Protein AF-A0A0P7V287-F1 (afdb_monomer)

Structure (mmCIF, N/CA/C/O backbone):
data_AF-A0A0P7V287-F1
#
_entry.id   AF-A0A0P7V287-F1
#
loop_
_atom_site.group_PDB
_atom_site.id
_atom_site.type_symbol
_atom_site.label_atom_id
_atom_site.label_alt_id
_atom_site.label_comp_id
_atom_site.label_asym_id
_atom_site.label_entity_id
_atom_site.label_seq_id
_atom_site.pdbx_PDB_ins_code
_atom_site.Cartn_x
_atom_site.Cartn_y
_atom_site.Cartn_z
_atom_site.occupancy
_atom_site.B_iso_or_equiv
_atom_site.auth_seq_id
_atom_site.auth_comp_id
_atom_site.auth_asym_id
_atom_site.auth_atom_id
_atom_site.pdbx_PDB_model_num
ATOM 1 N N . MET A 1 1 ? 1.329 9.654 -21.714 1.00 68.50 1 MET A N 1
ATOM 2 C CA . MET A 1 1 ? 2.302 8.570 -21.976 1.00 68.50 1 MET A CA 1
ATOM 3 C C . MET A 1 1 ? 2.406 7.708 -20.727 1.00 68.50 1 MET A C 1
ATOM 5 O O . MET A 1 1 ? 2.656 8.295 -19.672 1.00 68.50 1 MET A O 1
ATOM 9 N N . PRO A 1 2 ? 2.196 6.382 -20.800 1.00 79.62 2 PRO A N 1
ATOM 10 C CA . PRO A 1 2 ? 2.467 5.507 -19.665 1.00 79.62 2 PRO A CA 1
ATOM 11 C C . PRO A 1 2 ? 3.955 5.578 -19.302 1.00 79.62 2 PRO A C 1
ATOM 13 O O . PRO A 1 2 ? 4.827 5.630 -20.174 1.00 79.62 2 PRO A O 1
ATOM 16 N N . LYS A 1 3 ? 4.236 5.659 -18.001 1.00 81.62 3 LYS A N 1
ATOM 17 C CA . LYS A 1 3 ? 5.595 5.736 -17.463 1.00 81.62 3 LYS A CA 1
ATOM 18 C C . LYS A 1 3 ? 5.925 4.447 -16.725 1.00 81.62 3 LYS A C 1
ATOM 20 O O . LYS A 1 3 ? 5.077 3.910 -16.017 1.00 81.62 3 LYS A O 1
ATOM 25 N N . GLY A 1 4 ? 7.155 3.978 -16.888 1.00 74.75 4 GLY A N 1
ATOM 26 C CA . GLY A 1 4 ? 7.707 2.880 -16.113 1.00 74.75 4 GLY A CA 1
ATOM 27 C C . GLY A 1 4 ? 7.925 3.259 -14.642 1.00 74.75 4 GLY A C 1
ATOM 28 O O . GLY A 1 4 ? 7.819 4.434 -14.277 1.00 74.75 4 GLY A O 1
ATOM 29 N N . PRO A 1 5 ? 8.269 2.282 -13.790 1.00 73.44 5 PRO A N 1
ATOM 30 C CA . 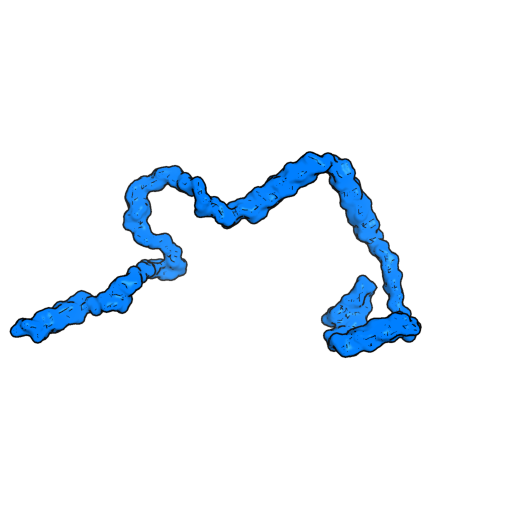PRO A 1 5 ? 8.489 2.479 -12.356 1.00 73.44 5 PRO A CA 1
ATOM 31 C C . PRO A 1 5 ? 9.575 3.523 -12.046 1.00 73.44 5 PRO A C 1
ATOM 33 O O . PRO A 1 5 ? 9.492 4.199 -11.023 1.00 73.44 5 PRO A O 1
ATOM 36 N N . ASN A 1 6 ? 10.535 3.724 -12.953 1.00 70.56 6 ASN A N 1
ATOM 37 C CA . ASN A 1 6 ? 11.581 4.748 -12.839 1.00 70.56 6 ASN A CA 1
ATOM 38 C C . ASN A 1 6 ? 11.311 6.001 -13.692 1.00 70.56 6 ASN A C 1
ATOM 40 O O . ASN A 1 6 ? 12.208 6.807 -13.919 1.00 70.56 6 ASN A O 1
ATOM 44 N N . GLY A 1 7 ? 10.087 6.179 -14.198 1.00 73.69 7 GLY A N 1
ATOM 45 C CA . GLY A 1 7 ? 9.738 7.302 -15.074 1.00 73.69 7 GLY A CA 1
ATOM 46 C C . GLY A 1 7 ? 10.143 7.121 -16.541 1.00 73.69 7 GLY A C 1
ATOM 47 O O . GLY A 1 7 ? 10.002 8.061 -17.324 1.00 73.69 7 GLY A O 1
ATOM 48 N N . GLU A 1 8 ? 10.606 5.929 -16.920 1.00 81.50 8 GLU A N 1
ATOM 49 C CA . GLU A 1 8 ? 10.936 5.556 -18.299 1.00 81.50 8 GLU A CA 1
ATOM 50 C C . GLU A 1 8 ? 9.714 5.698 -19.213 1.00 81.50 8 GLU A C 1
ATOM 52 O O . GLU A 1 8 ? 8.590 5.370 -18.826 1.00 81.50 8 GLU A O 1
ATOM 57 N N . ARG A 1 9 ? 9.906 6.195 -20.436 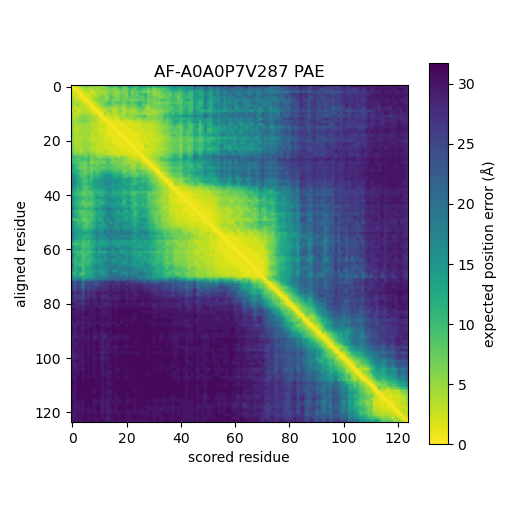1.00 80.00 9 ARG A N 1
ATOM 58 C CA . ARG A 1 9 ? 8.810 6.289 -21.406 1.00 80.00 9 ARG A CA 1
ATOM 59 C C . ARG A 1 9 ? 8.505 4.895 -21.941 1.00 80.00 9 ARG A C 1
ATOM 61 O O . ARG A 1 9 ? 9.381 4.279 -22.539 1.00 80.00 9 ARG A O 1
ATOM 68 N N . ARG A 1 10 ? 7.267 4.429 -21.756 1.00 82.19 10 ARG A N 1
ATOM 69 C CA . ARG A 1 10 ? 6.786 3.187 -22.369 1.00 82.19 10 ARG A CA 1
ATOM 70 C C . ARG A 1 10 ? 5.851 3.492 -23.536 1.00 82.19 10 ARG A C 1
ATOM 72 O O . ARG A 1 10 ? 5.135 4.500 -23.483 1.00 82.19 10 ARG A O 1
ATOM 79 N N . PRO A 1 11 ? 5.873 2.664 -24.594 1.00 86.38 11 PRO A N 1
ATOM 80 C CA . PRO A 1 11 ? 4.896 2.776 -25.664 1.00 86.38 11 PRO A CA 1
ATOM 81 C C . PRO A 1 11 ? 3.485 2.607 -25.087 1.00 86.38 11 PRO A C 1
ATOM 83 O O . PRO A 1 11 ? 3.271 1.843 -24.147 1.00 86.38 11 PRO A O 1
ATOM 86 N N . ALA A 1 12 ? 2.534 3.375 -25.619 1.00 82.81 12 ALA A N 1
ATOM 87 C CA . ALA A 1 12 ? 1.142 3.327 -25.174 1.00 82.81 12 ALA A CA 1
ATOM 88 C C . ALA A 1 12 ? 0.401 2.080 -25.677 1.00 82.81 12 ALA A C 1
ATOM 90 O O . ALA A 1 12 ? -0.557 1.648 -25.045 1.00 82.81 12 ALA A O 1
ATOM 91 N N . ASP A 1 13 ? 0.860 1.518 -26.796 1.00 89.31 13 ASP A N 1
ATOM 92 C CA . ASP A 1 13 ? 0.323 0.293 -27.371 1.00 89.31 13 ASP A CA 1
ATOM 93 C C . ASP A 1 13 ? 0.736 -0.942 -26.550 1.00 89.31 13 ASP A C 1
ATOM 95 O O . ASP A 1 13 ? 1.904 -1.105 -26.183 1.00 89.31 13 ASP A O 1
ATOM 99 N N . ALA A 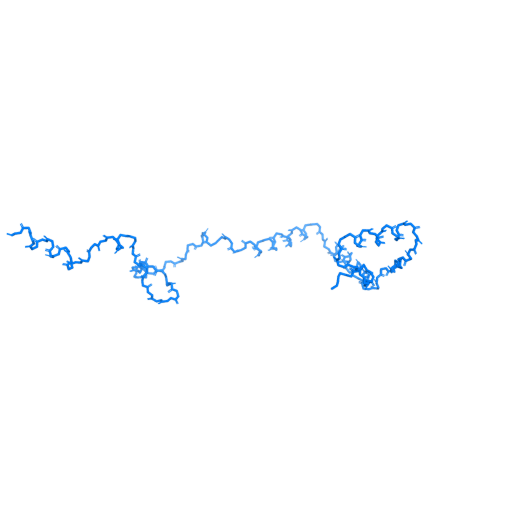1 14 ? -0.233 -1.819 -26.281 1.00 86.44 14 ALA A N 1
ATOM 100 C CA . ALA A 1 14 ? -0.060 -3.031 -25.489 1.00 86.44 14 ALA A CA 1
ATOM 101 C C . ALA A 1 14 ? 0.902 -4.022 -26.160 1.00 86.44 14 ALA A C 1
ATOM 103 O O . ALA A 1 14 ? 1.737 -4.616 -25.477 1.00 86.44 14 ALA A O 1
ATOM 104 N N . ASN A 1 15 ? 0.844 -4.142 -27.490 1.00 91.38 15 ASN A N 1
ATOM 105 C CA . ASN A 1 15 ? 1.716 -5.047 -28.238 1.00 91.38 15 ASN A CA 1
ATOM 106 C C . ASN A 1 15 ? 3.167 -4.557 -28.203 1.00 91.38 15 ASN A C 1
ATOM 108 O O . ASN A 1 15 ? 4.082 -5.305 -27.857 1.00 91.38 15 ASN A O 1
ATOM 112 N N . ALA A 1 16 ? 3.379 -3.268 -28.474 1.00 87.31 16 ALA A N 1
ATOM 113 C CA . ALA A 1 16 ? 4.696 -2.651 -28.353 1.00 87.31 16 ALA A CA 1
ATOM 114 C C . ALA A 1 16 ? 5.249 -2.710 -26.913 1.00 87.31 16 ALA A C 1
ATOM 116 O O . ALA A 1 16 ? 6.451 -2.891 -26.716 1.00 87.31 16 ALA A O 1
ATOM 117 N N . CYS A 1 17 ? 4.384 -2.598 -25.900 1.00 88.50 17 CYS A N 1
ATOM 118 C CA . CYS A 1 17 ? 4.767 -2.750 -24.498 1.00 88.50 17 CYS A CA 1
ATOM 119 C C . CYS A 1 17 ? 5.215 -4.186 -24.186 1.00 88.50 17 CYS A C 1
ATOM 121 O O . CYS A 1 17 ? 6.252 -4.370 -23.552 1.00 88.50 17 CYS A O 1
ATOM 123 N N . ALA A 1 18 ? 4.501 -5.199 -24.686 1.00 87.94 18 ALA A N 1
ATOM 124 C CA . ALA A 1 18 ? 4.872 -6.601 -24.509 1.00 87.94 18 ALA A CA 1
ATOM 125 C C . ALA A 1 18 ? 6.245 -6.918 -25.125 1.00 87.94 18 ALA A C 1
ATOM 127 O O . ALA A 1 18 ? 7.074 -7.555 -24.477 1.00 87.94 18 ALA A O 1
ATOM 128 N N . VAL A 1 19 ? 6.532 -6.401 -26.326 1.00 89.94 19 VAL A N 1
ATOM 129 C CA . VAL A 1 19 ? 7.858 -6.537 -26.957 1.00 89.94 19 VAL A CA 1
ATOM 130 C C . VAL A 1 19 ? 8.937 -5.843 -26.123 1.00 89.94 19 VAL A C 1
ATOM 132 O O . VAL A 1 19 ? 10.015 -6.396 -25.929 1.00 89.94 19 VAL A O 1
ATOM 135 N N . MET A 1 20 ? 8.660 -4.651 -25.587 1.00 86.88 20 MET A N 1
ATOM 136 C CA . MET A 1 20 ? 9.604 -3.948 -24.711 1.00 86.88 20 MET A CA 1
ATOM 137 C C . MET A 1 20 ? 9.902 -4.743 -23.431 1.00 86.88 20 MET A C 1
ATOM 139 O O . MET A 1 20 ? 11.060 -4.846 -23.043 1.00 86.88 20 MET A O 1
ATOM 143 N N . VAL A 1 21 ? 8.885 -5.341 -22.802 1.00 87.38 21 VAL A N 1
ATOM 144 C CA . VAL A 1 21 ? 9.057 -6.206 -21.623 1.00 87.38 21 VAL A CA 1
ATOM 145 C C . VAL A 1 21 ? 9.863 -7.458 -21.970 1.00 87.38 21 VAL A C 1
ATOM 147 O O . VAL A 1 21 ? 10.759 -7.822 -21.213 1.00 87.38 21 VAL A O 1
ATOM 150 N N . ALA A 1 22 ? 9.600 -8.082 -23.122 1.00 90.06 22 ALA A N 1
ATOM 151 C CA . ALA A 1 22 ? 10.365 -9.237 -23.587 1.00 90.06 22 ALA A CA 1
ATOM 152 C C . ALA A 1 22 ? 11.855 -8.898 -23.756 1.00 90.06 22 ALA A C 1
ATOM 154 O O . ALA A 1 22 ? 12.699 -9.634 -23.260 1.00 90.06 22 ALA A O 1
ATOM 155 N N . ARG A 1 23 ? 12.177 -7.743 -24.351 1.00 87.94 23 ARG A N 1
ATOM 156 C CA . ARG A 1 23 ? 13.563 -7.263 -24.513 1.00 87.94 23 ARG A CA 1
ATOM 157 C C . ARG A 1 23 ? 14.267 -6.955 -23.192 1.00 87.94 23 ARG A C 1
ATOM 159 O O . ARG A 1 23 ? 15.470 -7.160 -23.069 1.00 87.94 23 ARG A O 1
ATOM 166 N N . ILE A 1 24 ? 13.531 -6.455 -22.201 1.00 86.88 24 ILE A N 1
ATOM 167 C CA . ILE A 1 24 ? 14.071 -6.253 -20.849 1.00 86.88 24 ILE A CA 1
ATOM 168 C C . ILE A 1 24 ? 14.371 -7.612 -20.201 1.00 86.88 24 ILE A C 1
ATOM 170 O O . ILE A 1 24 ? 15.430 -7.795 -19.609 1.00 86.88 24 ILE A O 1
ATOM 174 N N . ALA A 1 25 ? 13.467 -8.585 -20.348 1.00 85.88 25 ALA A N 1
ATOM 175 C CA . ALA A 1 25 ? 13.634 -9.923 -19.787 1.00 85.88 25 ALA A CA 1
ATOM 176 C C . ALA A 1 25 ? 14.782 -10.713 -20.440 1.00 85.88 25 ALA A C 1
ATOM 178 O O . ALA A 1 25 ? 15.450 -11.482 -19.752 1.00 85.88 25 ALA A O 1
ATOM 179 N N . THR A 1 26 ? 15.036 -10.512 -21.738 1.00 88.62 26 THR A N 1
ATOM 180 C CA . THR A 1 26 ? 16.177 -11.112 -22.451 1.00 88.62 26 THR A CA 1
ATOM 181 C C . THR A 1 26 ? 17.497 -10.379 -22.207 1.00 88.62 26 THR A C 1
ATOM 183 O O . THR A 1 26 ? 18.546 -10.876 -22.608 1.00 88.62 26 THR A O 1
ATOM 186 N N . GLY A 1 27 ? 17.473 -9.223 -21.535 1.00 82.81 27 GLY A N 1
ATOM 187 C CA . GLY A 1 27 ? 18.662 -8.410 -21.276 1.00 82.81 27 GLY A CA 1
ATOM 188 C C . GLY A 1 27 ? 19.139 -7.588 -22.478 1.00 82.81 27 GLY A C 1
ATOM 189 O O . GLY A 1 27 ? 20.206 -6.987 -22.410 1.00 82.81 27 GLY A O 1
ATOM 190 N N . GLU A 1 28 ? 18.358 -7.513 -23.5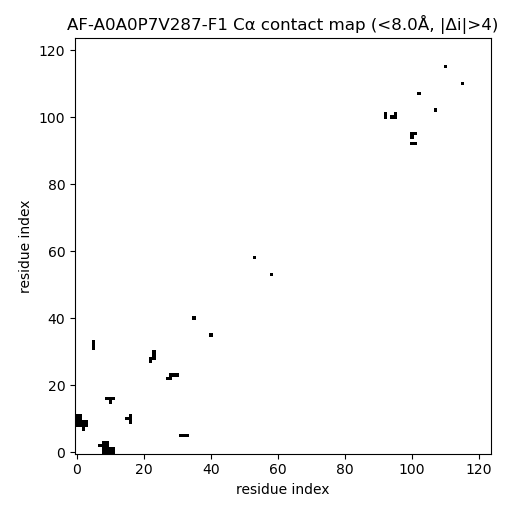60 1.00 82.56 28 GLU A N 1
ATOM 191 C CA . GLU A 1 28 ? 18.640 -6.629 -24.704 1.00 82.56 28 GLU A CA 1
ATOM 192 C C . GLU A 1 28 ? 18.500 -5.144 -24.336 1.00 82.56 28 GLU A C 1
ATOM 194 O O . GLU A 1 28 ? 19.101 -4.277 -24.970 1.00 82.56 28 GLU A O 1
ATOM 199 N N . VAL A 1 29 ? 17.690 -4.837 -23.317 1.00 80.38 29 VAL A N 1
ATOM 200 C CA . VAL A 1 29 ? 17.471 -3.481 -22.805 1.00 80.38 29 VAL A CA 1
ATOM 201 C C . VAL A 1 29 ? 17.692 -3.466 -21.294 1.00 80.38 29 VAL A C 1
ATOM 203 O O . VAL A 1 29 ? 16.961 -4.114 -20.548 1.00 80.38 29 VAL A O 1
ATOM 206 N N . GLU A 1 30 ? 18.668 -2.684 -20.831 1.00 74.38 30 GLU A N 1
ATOM 207 C CA . GLU A 1 30 ? 18.935 -2.510 -19.400 1.00 74.38 30 GLU A CA 1
ATOM 208 C C . GLU A 1 30 ? 17.862 -1.634 -18.727 1.00 74.38 30 GLU A C 1
ATOM 210 O O . GLU A 1 30 ? 17.791 -0.422 -18.950 1.00 74.38 30 GLU A O 1
ATOM 215 N N . GLU A 1 31 ? 17.050 -2.229 -17.847 1.00 75.62 31 GLU A N 1
ATOM 216 C CA . GLU A 1 31 ? 16.160 -1.485 -16.947 1.00 75.62 31 GLU A CA 1
ATOM 217 C C . GLU A 1 31 ? 16.907 -1.150 -15.646 1.00 75.62 31 GLU A C 1
ATOM 219 O O . GLU A 1 31 ? 17.263 -2.020 -14.847 1.00 75.62 31 GLU A O 1
ATOM 224 N N . LYS A 1 32 ? 17.151 0.143 -15.403 1.00 71.75 32 LYS A N 1
ATOM 225 C CA . LYS A 1 32 ? 17.824 0.595 -14.178 1.00 71.75 32 LYS A CA 1
ATOM 226 C C . LYS A 1 32 ? 16.857 0.525 -13.007 1.00 71.75 32 LYS A C 1
ATOM 228 O O . LYS A 1 32 ? 16.110 1.467 -12.765 1.00 71.75 32 LYS A O 1
ATOM 233 N N . ILE A 1 33 ? 16.909 -0.548 -12.223 1.00 69.50 33 ILE A N 1
ATOM 234 C CA . ILE A 1 33 ? 16.147 -0.651 -10.972 1.00 69.50 33 ILE A CA 1
ATOM 235 C C . ILE A 1 33 ? 16.641 0.440 -10.010 1.00 69.50 33 ILE A C 1
ATOM 237 O O . ILE A 1 33 ? 17.717 0.334 -9.415 1.00 69.50 33 ILE A O 1
ATOM 241 N N . SER A 1 34 ? 15.874 1.523 -9.861 1.00 66.00 34 SER A N 1
ATOM 242 C CA . SER A 1 34 ? 16.250 2.581 -8.929 1.00 66.00 34 SER A CA 1
ATOM 243 C C . SER A 1 34 ? 16.157 2.070 -7.490 1.00 66.00 34 SER A C 1
ATOM 245 O O . SER A 1 34 ? 15.212 1.381 -7.093 1.00 66.00 34 SER A O 1
ATOM 247 N N . LYS A 1 35 ? 17.163 2.408 -6.673 1.00 71.06 35 LYS A N 1
ATOM 248 C CA . LYS A 1 35 ? 17.107 2.147 -5.231 1.00 71.06 35 LYS A CA 1
ATOM 249 C C . LYS A 1 35 ? 15.871 2.851 -4.657 1.00 71.06 35 LYS A C 1
ATOM 251 O O . LYS A 1 35 ? 15.577 3.979 -5.064 1.00 71.06 35 LYS A O 1
ATOM 256 N N . PRO A 1 36 ? 15.164 2.236 -3.688 1.00 68.81 36 PRO A N 1
ATOM 257 C CA . PRO A 1 36 ? 14.003 2.861 -3.074 1.00 68.81 36 PRO A CA 1
ATOM 258 C C . PRO A 1 36 ? 14.379 4.253 -2.566 1.00 68.81 36 PRO A C 1
ATOM 260 O O . PRO A 1 36 ? 15.376 4.415 -1.854 1.00 68.81 36 PRO A O 1
ATOM 263 N N . SER A 1 37 ? 13.585 5.250 -2.959 1.00 78.25 37 SER A N 1
ATOM 264 C CA . SER A 1 37 ? 13.862 6.650 -2.646 1.00 78.25 37 SER A CA 1
ATOM 265 C C . SER A 1 37 ? 14.008 6.867 -1.137 1.00 78.25 37 SER A C 1
ATOM 267 O O . SER A 1 37 ? 13.374 6.183 -0.326 1.00 78.25 37 SER A O 1
ATOM 269 N N . ALA A 1 38 ? 14.805 7.864 -0.741 1.00 78.75 38 ALA A N 1
ATOM 270 C CA . ALA A 1 38 ? 14.938 8.257 0.664 1.00 78.75 38 ALA A CA 1
ATOM 271 C C . ALA A 1 38 ? 13.567 8.542 1.318 1.00 78.75 38 ALA A C 1
ATOM 273 O O . ALA A 1 38 ? 13.353 8.198 2.478 1.00 78.75 38 ALA A O 1
ATOM 274 N N . LYS A 1 39 ? 12.602 9.050 0.532 1.00 81.19 39 LYS A N 1
ATOM 275 C CA . LYS A 1 39 ? 11.203 9.263 0.944 1.00 81.19 39 LYS A CA 1
ATOM 276 C C . LYS A 1 39 ? 10.496 7.970 1.366 1.00 81.19 39 LYS A C 1
ATOM 278 O O . LYS A 1 39 ? 9.734 7.977 2.325 1.00 81.19 39 LYS A O 1
ATOM 283 N N . ARG A 1 40 ? 10.735 6.848 0.674 1.00 85.69 40 ARG A N 1
ATOM 284 C CA . ARG A 1 40 ? 10.138 5.554 1.048 1.00 85.69 40 ARG A CA 1
ATOM 285 C C . ARG A 1 40 ? 10.700 5.053 2.374 1.00 85.69 40 ARG A C 1
ATOM 287 O O . ARG A 1 40 ? 9.948 4.533 3.192 1.00 85.69 40 ARG A O 1
ATOM 294 N N . LYS A 1 41 ? 12.007 5.221 2.592 1.00 85.75 41 LYS A N 1
ATOM 295 C CA . LYS A 1 41 ? 12.670 4.793 3.831 1.00 85.75 41 LYS A CA 1
ATOM 296 C C . LYS A 1 41 ? 12.137 5.558 5.043 1.00 85.75 41 LYS A C 1
ATOM 298 O O . LYS A 1 41 ? 11.730 4.927 6.012 1.00 85.75 41 LYS A O 1
ATOM 303 N N . SER A 1 42 ? 12.050 6.886 4.959 1.00 87.69 42 SER A N 1
ATOM 304 C CA . SER A 1 42 ? 11.494 7.699 6.049 1.00 87.69 42 SER A CA 1
ATOM 305 C C . SER A 1 42 ? 10.008 7.414 6.297 1.00 87.69 42 SER A C 1
ATOM 307 O O . SER A 1 42 ? 9.576 7.350 7.447 1.00 87.69 42 SER A O 1
ATOM 309 N N . ALA A 1 43 ? 9.226 7.165 5.241 1.00 89.00 43 ALA A N 1
ATOM 310 C CA . ALA A 1 43 ? 7.820 6.789 5.372 1.00 89.00 43 ALA A CA 1
ATOM 311 C C . ALA A 1 43 ? 7.629 5.436 6.079 1.00 89.00 43 ALA A C 1
ATOM 313 O O . ALA A 1 43 ? 6.738 5.315 6.923 1.00 89.00 43 ALA A O 1
ATOM 314 N N . LEU A 1 44 ? 8.461 4.437 5.760 1.00 90.12 44 LEU A N 1
ATOM 315 C CA . LEU A 1 44 ? 8.443 3.128 6.419 1.00 90.12 44 LEU A CA 1
ATOM 316 C C . LEU A 1 44 ? 8.768 3.251 7.906 1.00 90.12 44 LEU A C 1
ATOM 318 O O . LEU A 1 44 ? 8.056 2.679 8.728 1.00 90.12 44 LEU A O 1
ATOM 322 N N . GLU A 1 45 ? 9.792 4.028 8.248 1.00 91.25 45 GLU A N 1
ATOM 323 C CA . GLU A 1 45 ? 10.189 4.221 9.642 1.00 91.25 45 GLU A CA 1
ATOM 324 C C . GLU A 1 45 ? 9.094 4.934 10.443 1.00 91.25 45 GLU A C 1
ATOM 326 O O . GLU A 1 45 ? 8.681 4.472 11.506 1.00 91.25 45 GLU A O 1
ATOM 331 N N . GLY A 1 46 ? 8.502 5.986 9.871 1.00 90.31 46 GLY A N 1
ATOM 332 C CA . GLY A 1 46 ? 7.357 6.658 10.483 1.00 90.31 46 GLY A CA 1
ATOM 333 C C . GLY A 1 46 ? 6.131 5.748 10.632 1.00 90.31 46 GLY A C 1
ATOM 334 O O . GLY A 1 46 ? 5.403 5.847 11.620 1.00 90.31 46 GLY A O 1
ATOM 335 N N . ALA A 1 47 ? 5.880 4.850 9.675 1.00 89.31 47 ALA A N 1
ATOM 336 C CA . ALA A 1 47 ? 4.784 3.886 9.764 1.00 89.31 47 ALA A CA 1
ATOM 337 C C . ALA A 1 47 ? 5.018 2.854 10.876 1.00 89.31 47 ALA A C 1
ATOM 339 O O . ALA A 1 47 ? 4.098 2.589 11.652 1.00 89.31 47 ALA A O 1
ATOM 340 N N . LYS A 1 48 ? 6.246 2.333 11.000 1.00 91.69 48 LYS A N 1
ATOM 341 C CA . LYS A 1 48 ? 6.637 1.443 12.100 1.00 91.69 48 LYS A CA 1
ATOM 342 C C . LYS A 1 48 ? 6.440 2.124 13.449 1.00 91.69 48 LYS A C 1
ATOM 344 O O . LYS A 1 48 ? 5.723 1.577 14.283 1.00 91.69 48 LYS A O 1
ATOM 349 N N . ALA A 1 49 ? 6.959 3.340 13.621 1.00 91.56 49 ALA A N 1
ATOM 350 C CA . ALA A 1 49 ? 6.806 4.107 14.856 1.00 91.56 49 ALA A CA 1
ATOM 351 C C . ALA A 1 49 ? 5.327 4.285 15.253 1.00 91.56 49 ALA A C 1
ATOM 353 O O . ALA A 1 49 ? 4.946 3.969 16.378 1.00 91.56 49 ALA A O 1
ATOM 354 N N . ARG A 1 50 ? 4.456 4.686 14.313 1.00 88.06 50 ARG A N 1
ATOM 355 C CA . ARG A 1 50 ? 3.005 4.800 14.568 1.00 88.06 50 ARG A CA 1
ATOM 356 C C . ARG A 1 50 ? 2.351 3.462 14.909 1.00 88.06 50 ARG A C 1
ATOM 358 O O . ARG A 1 50 ? 1.431 3.418 15.720 1.00 88.06 50 ARG A O 1
ATOM 365 N N . SER A 1 51 ? 2.797 2.377 14.279 1.00 86.81 51 SER A N 1
ATOM 366 C CA . SER A 1 51 ? 2.249 1.043 14.529 1.00 86.81 51 SER A CA 1
ATOM 367 C C . SER A 1 51 ? 2.637 0.493 15.902 1.00 86.81 51 SER A C 1
ATOM 369 O O . SER A 1 51 ? 1.819 -0.195 16.510 1.00 86.81 51 SER A O 1
ATOM 371 N N . LEU A 1 52 ? 3.839 0.814 16.389 1.00 91.12 52 LEU A N 1
ATOM 372 C CA . LEU A 1 52 ? 4.338 0.401 17.701 1.00 91.12 52 LEU A CA 1
ATOM 373 C C . LEU A 1 52 ? 3.754 1.256 18.828 1.00 91.12 52 LEU A C 1
ATOM 375 O O . LEU A 1 52 ? 3.460 0.734 19.895 1.00 91.12 52 LEU A O 1
ATOM 379 N N . ALA A 1 53 ? 3.516 2.546 18.578 1.00 92.06 53 ALA A N 1
ATOM 380 C CA . ALA A 1 53 ? 2.932 3.456 19.563 1.00 92.06 53 ALA A CA 1
ATOM 381 C C . ALA A 1 53 ? 1.481 3.110 19.956 1.00 92.06 53 ALA A C 1
ATOM 383 O O . ALA A 1 53 ? 0.989 3.595 20.971 1.00 92.06 53 ALA A O 1
ATOM 384 N N . LEU A 1 54 ? 0.770 2.306 19.156 1.00 90.94 54 LEU A N 1
ATOM 385 C CA . LEU A 1 54 ? -0.627 1.949 19.404 1.00 90.94 54 LEU A CA 1
ATOM 386 C C . LEU A 1 54 ? -0.764 0.467 19.766 1.00 90.94 54 LEU A C 1
ATOM 388 O O . LEU A 1 54 ? -0.371 -0.415 18.995 1.00 90.94 54 LEU A O 1
ATOM 392 N N . THR A 1 55 ? -1.422 0.198 20.894 1.00 92.88 55 THR A N 1
ATOM 393 C CA . THR A 1 55 ? -1.851 -1.151 21.286 1.00 92.88 55 THR A CA 1
ATOM 394 C C . THR A 1 55 ? -2.919 -1.690 20.327 1.00 92.88 55 THR A C 1
ATOM 396 O O . THR A 1 55 ? -3.566 -0.938 19.589 1.00 92.88 55 THR A O 1
ATOM 399 N N . SER A 1 56 ? -3.107 -3.011 20.304 1.00 89.12 56 SER A N 1
ATOM 400 C CA . SER A 1 56 ? -4.142 -3.678 19.497 1.00 89.12 56 SER A CA 1
ATOM 401 C C . SER A 1 56 ? -5.546 -3.147 19.805 1.00 89.12 56 SER A C 1
ATOM 403 O O . SER A 1 56 ? -6.304 -2.824 18.888 1.00 89.12 56 SER A O 1
ATOM 405 N N . GLU A 1 57 ? -5.860 -2.972 21.086 1.00 92.31 57 GLU A N 1
ATOM 406 C CA . GLU A 1 57 ? -7.126 -2.416 21.568 1.00 92.31 57 GLU A CA 1
ATOM 407 C C . GLU A 1 57 ? -7.340 -1.000 21.038 1.00 92.31 57 GLU A C 1
ATOM 409 O O . GLU A 1 57 ? -8.356 -0.717 20.398 1.00 92.31 57 GLU A O 1
ATOM 414 N N . ARG A 1 58 ? -6.329 -0.133 21.169 1.00 92.25 58 ARG A N 1
ATOM 415 C CA . ARG A 1 58 ? -6.423 1.250 20.702 1.00 92.25 58 ARG A CA 1
ATOM 416 C C . ARG A 1 58 ? -6.589 1.346 19.185 1.00 92.25 58 ARG A C 1
ATOM 418 O O . ARG A 1 58 ? -7.342 2.192 18.701 1.00 92.25 58 ARG A O 1
ATOM 425 N N . LYS A 1 59 ? -5.942 0.461 18.417 1.00 92.31 59 LYS A N 1
ATOM 426 C CA . LYS A 1 59 ? -6.157 0.348 16.961 1.00 92.31 59 LYS A CA 1
ATOM 427 C C . LYS A 1 59 ? -7.606 -0.023 16.639 1.00 92.31 59 LYS A C 1
ATOM 429 O O . LYS A 1 59 ? -8.196 0.572 15.736 1.00 92.31 59 LYS A O 1
ATOM 434 N N . SER A 1 60 ? -8.188 -0.961 17.389 1.00 92.56 60 SER A N 1
ATOM 435 C CA . SER A 1 60 ? -9.570 -1.413 17.192 1.00 92.56 60 SER A CA 1
ATOM 436 C C . SER A 1 60 ? -10.599 -0.309 17.484 1.00 92.56 60 SER A C 1
ATOM 438 O O . SER A 1 60 ? -11.557 -0.133 16.728 1.00 92.56 60 SER A O 1
ATOM 440 N N . GLU A 1 61 ? -10.365 0.508 18.514 1.00 95.06 61 GLU A N 1
ATOM 441 C CA . GLU A 1 61 ? -11.208 1.659 18.850 1.00 95.06 61 GLU A CA 1
ATOM 442 C C . GLU A 1 61 ? -11.175 2.731 17.760 1.00 95.06 61 GLU A C 1
ATOM 444 O O . GLU A 1 61 ? -12.224 3.234 17.347 1.00 95.06 61 GLU A O 1
ATOM 449 N N . ILE A 1 62 ? -9.976 3.062 17.263 1.00 94.12 62 ILE A N 1
ATOM 450 C CA . ILE A 1 62 ? -9.796 4.025 16.169 1.00 94.12 62 ILE A CA 1
ATOM 451 C C . ILE A 1 62 ? -10.532 3.534 14.919 1.00 94.12 62 ILE A C 1
ATOM 453 O O . ILE A 1 62 ? -11.267 4.308 14.304 1.00 94.12 62 ILE A O 1
ATOM 457 N N . ALA A 1 63 ? -10.398 2.249 14.577 1.00 94.00 63 ALA A N 1
ATOM 458 C CA . ALA A 1 63 ? -11.095 1.647 13.444 1.00 94.00 63 ALA A CA 1
ATOM 459 C C . ALA A 1 63 ? -12.622 1.718 13.606 1.00 94.00 63 ALA A C 1
ATOM 461 O O . ALA A 1 63 ? -13.320 2.134 12.681 1.00 94.00 63 ALA A O 1
ATOM 462 N N . ARG A 1 64 ? -13.148 1.402 14.797 1.00 94.38 64 ARG A N 1
ATOM 463 C CA . ARG A 1 64 ? -14.584 1.496 15.103 1.00 94.38 64 ARG A CA 1
ATOM 464 C C . ARG A 1 64 ? -15.098 2.932 14.984 1.00 94.38 64 ARG A C 1
ATOM 466 O O . ARG A 1 64 ? -16.154 3.156 14.395 1.00 94.38 64 ARG A O 1
ATOM 473 N N . LYS A 1 65 ? -14.357 3.913 15.510 1.00 95.00 65 LYS A N 1
ATOM 474 C CA . LYS A 1 65 ? -14.702 5.341 15.404 1.00 95.00 65 LYS A CA 1
ATOM 475 C C . LYS A 1 65 ? -14.695 5.812 13.948 1.00 95.00 65 LYS A C 1
ATOM 477 O O . LYS A 1 65 ? -15.619 6.507 13.533 1.00 95.00 65 LYS A O 1
ATOM 482 N N . ALA A 1 66 ? -13.692 5.407 13.172 1.00 93.88 66 ALA A N 1
ATOM 483 C CA . ALA A 1 66 ? -13.595 5.733 11.753 1.00 93.88 66 ALA A CA 1
ATOM 484 C C . ALA A 1 66 ? -14.739 5.105 10.943 1.00 93.88 66 ALA A C 1
ATOM 486 O O . ALA A 1 66 ? -15.335 5.787 10.115 1.00 93.88 66 ALA A O 1
ATOM 487 N N . ALA A 1 67 ? -15.091 3.844 11.209 1.00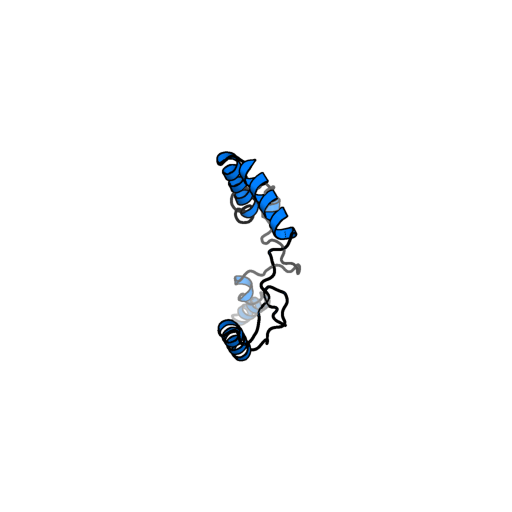 93.25 67 ALA A N 1
ATOM 488 C CA . ALA A 1 67 ? -16.227 3.181 10.576 1.00 93.25 67 ALA A CA 1
ATOM 489 C C . ALA A 1 67 ? -17.536 3.924 10.872 1.00 93.25 67 ALA A C 1
ATOM 491 O O . ALA A 1 67 ? -18.233 4.305 9.939 1.00 93.25 67 ALA A O 1
ATOM 492 N N . LYS A 1 68 ? -17.821 4.233 12.145 1.00 91.25 68 LYS A N 1
ATOM 493 C CA . LYS A 1 68 ? -19.002 5.028 12.522 1.00 91.25 68 LYS A CA 1
ATOM 494 C C . LYS A 1 68 ? -19.064 6.371 11.792 1.00 91.25 68 LYS A C 1
ATOM 496 O O . LYS A 1 68 ? -20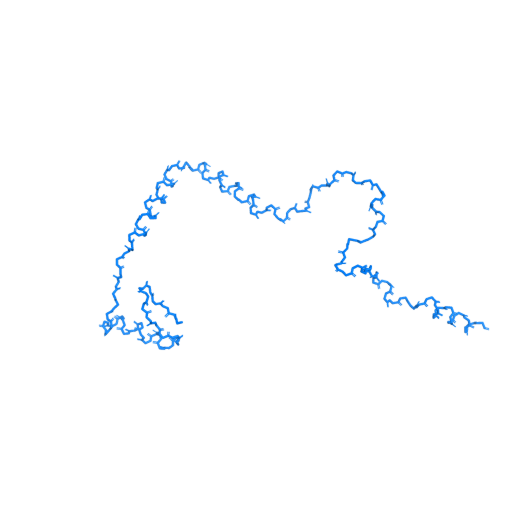.136 6.775 11.377 1.00 91.25 68 LYS A O 1
ATOM 501 N N . ALA A 1 69 ? -17.931 7.054 11.618 1.00 91.44 69 ALA A N 1
ATOM 502 C CA . ALA A 1 69 ? -17.884 8.321 10.890 1.00 91.44 69 ALA A CA 1
ATOM 503 C C . ALA A 1 69 ? -18.127 8.153 9.380 1.00 91.44 69 ALA A C 1
ATOM 505 O O . ALA A 1 69 ? -18.832 8.966 8.792 1.00 91.44 69 ALA A O 1
ATOM 506 N N . ARG A 1 70 ? -17.569 7.103 8.759 1.00 91.06 70 ARG A N 1
ATOM 507 C CA . ARG A 1 70 ? -17.756 6.809 7.327 1.00 91.06 70 ARG A CA 1
ATOM 508 C C . ARG A 1 70 ? -19.192 6.400 7.007 1.00 91.06 70 ARG A C 1
ATOM 510 O O . ARG A 1 70 ? -19.714 6.820 5.987 1.00 91.06 70 ARG A O 1
ATOM 517 N N . TRP A 1 71 ? -19.814 5.624 7.891 1.00 88.00 71 TRP A N 1
ATOM 518 C CA . TRP A 1 71 ? -21.154 5.061 7.703 1.00 88.00 71 TRP A CA 1
ATOM 519 C C . TRP A 1 71 ? -22.274 5.891 8.344 1.00 88.00 71 TRP A C 1
ATOM 521 O O . TRP A 1 71 ? -23.423 5.472 8.334 1.00 88.00 71 TRP A O 1
ATOM 531 N N . LYS A 1 72 ? -21.972 7.093 8.856 1.00 81.00 72 LYS A N 1
ATOM 532 C CA . LYS A 1 72 ? -22.962 8.031 9.427 1.00 81.00 72 LYS A CA 1
ATOM 533 C C . LYS A 1 72 ? -23.978 8.560 8.392 1.00 81.00 72 LYS A C 1
ATOM 535 O O . LYS A 1 72 ? -24.856 9.337 8.737 1.00 81.00 72 LYS A O 1
ATOM 540 N N . GLY A 1 73 ? -23.793 8.239 7.112 1.00 66.06 73 GLY A N 1
ATOM 541 C CA . GLY A 1 73 ? -24.568 8.786 5.998 1.00 66.06 73 GLY A CA 1
ATOM 542 C C . GLY A 1 73 ? -25.727 7.922 5.508 1.00 66.06 73 GLY A C 1
ATOM 543 O O . GLY A 1 73 ? -26.524 8.430 4.730 1.00 66.06 73 GLY A O 1
ATOM 544 N N . ASP A 1 74 ? -25.851 6.672 5.962 1.00 56.28 74 ASP A N 1
ATOM 545 C CA . ASP A 1 74 ? -26.896 5.762 5.465 1.00 56.28 74 ASP A CA 1
ATOM 546 C C . ASP A 1 74 ? -28.008 5.487 6.494 1.00 56.28 74 ASP A C 1
ATOM 548 O O . ASP A 1 74 ? -29.007 4.857 6.158 1.00 56.28 74 ASP A O 1
ATOM 552 N N . ASP A 1 75 ? -27.895 6.002 7.728 1.00 53.38 75 ASP A N 1
ATOM 553 C CA . ASP A 1 75 ? -28.908 5.857 8.784 1.00 53.38 75 ASP A CA 1
ATOM 554 C C . ASP A 1 75 ? -29.727 7.137 9.036 1.00 53.38 75 ASP A C 1
ATOM 556 O O . ASP A 1 75 ? -30.088 7.467 10.162 1.00 53.38 75 ASP A O 1
ATOM 560 N N . MET A 1 76 ? -30.160 7.825 7.975 1.00 50.16 76 MET A N 1
ATOM 561 C CA . MET A 1 76 ? -31.251 8.816 8.077 1.00 50.16 76 MET A CA 1
ATOM 562 C C . MET A 1 76 ? -32.636 8.156 8.254 1.00 50.16 76 MET A C 1
ATOM 564 O O . MET A 1 76 ? -33.652 8.644 7.765 1.00 50.16 76 MET A O 1
ATOM 568 N N . SER A 1 77 ? -32.692 7.042 8.978 1.00 53.53 77 SER A N 1
ATOM 569 C CA . SER A 1 77 ? -33.914 6.392 9.431 1.00 53.53 77 SER A CA 1
ATOM 570 C C . SER A 1 77 ? -33.677 5.887 10.851 1.00 53.53 77 SER A C 1
ATOM 572 O O . SER A 1 77 ? -33.243 4.753 11.011 1.00 53.53 77 SER A O 1
ATOM 574 N N . LEU A 1 78 ? -33.882 6.748 11.859 1.00 51.38 78 LEU A N 1
ATOM 575 C CA . LEU A 1 78 ? -34.324 6.409 13.233 1.00 51.38 78 LEU A CA 1
ATOM 576 C C . LEU A 1 78 ? -34.166 7.562 14.240 1.00 51.38 78 LEU A C 1
ATOM 578 O O . LEU A 1 78 ? -34.635 7.441 15.369 1.00 51.38 78 LEU A O 1
ATOM 582 N N . THR A 1 79 ? -33.612 8.715 13.868 1.00 49.88 79 THR A N 1
ATOM 583 C CA . THR A 1 79 ? -33.861 9.943 14.635 1.00 49.88 79 THR A CA 1
ATOM 584 C C . THR A 1 79 ? -35.209 10.508 14.211 1.00 49.88 79 THR A C 1
ATOM 586 O O . THR A 1 79 ? -35.313 11.261 13.247 1.00 49.88 79 THR A O 1
ATOM 589 N N . GLN A 1 80 ? -36.276 10.114 14.915 1.00 47.91 80 GLN A N 1
ATOM 590 C CA . GLN A 1 80 ? -37.535 10.849 14.831 1.00 47.91 80 GLN A CA 1
ATOM 591 C C . GLN A 1 80 ? -37.241 12.296 15.260 1.00 47.91 80 GLN A C 1
ATOM 593 O O . GLN A 1 80 ? -36.812 12.503 16.398 1.00 47.91 80 GLN A O 1
ATOM 598 N N . PRO A 1 81 ? -37.384 13.300 14.375 1.00 48.81 81 PRO A N 1
ATOM 599 C CA . PRO A 1 81 ? -37.205 14.677 14.788 1.00 48.81 81 PRO A CA 1
ATOM 600 C C . PRO A 1 81 ? -38.286 14.999 15.817 1.00 48.81 81 PRO A C 1
ATOM 602 O O . PRO A 1 81 ? -39.469 14.743 15.579 1.00 48.81 81 PRO A O 1
ATOM 605 N N . ALA A 1 82 ? -37.847 15.538 16.956 1.00 49.66 82 ALA A N 1
ATOM 606 C CA . ALA A 1 82 ? -38.701 16.074 18.001 1.00 49.66 82 ALA A CA 1
ATOM 607 C C . ALA A 1 82 ? -39.857 16.876 17.383 1.00 49.66 82 ALA A C 1
ATOM 609 O O . ALA A 1 82 ? -39.655 17.673 16.466 1.00 49.66 82 ALA A O 1
ATOM 610 N N . GLU A 1 83 ? -41.053 16.565 17.868 1.00 48.19 83 GLU A N 1
ATOM 611 C CA . GLU A 1 83 ? -42.380 17.038 17.486 1.00 48.19 83 GLU A CA 1
ATOM 612 C C . GLU A 1 83 ? -42.404 18.415 16.805 1.00 48.19 83 GLU A C 1
ATOM 614 O O . GLU A 1 83 ? -42.618 19.452 17.428 1.00 48.19 83 GLU A O 1
ATOM 619 N N . LYS A 1 84 ? -42.235 18.435 15.480 1.00 44.94 84 LYS A N 1
ATOM 620 C CA . LYS A 1 84 ? -42.645 19.592 14.686 1.00 44.94 84 LYS A CA 1
ATOM 621 C C . LYS A 1 84 ? -44.169 19.643 14.674 1.00 44.94 84 LYS A C 1
ATOM 623 O O . LYS A 1 84 ? -44.827 18.633 14.396 1.00 44.94 84 LYS A O 1
ATOM 628 N N . SER A 1 85 ? -44.695 20.808 15.043 1.00 46.28 85 SER A N 1
ATOM 629 C CA . SER A 1 85 ? -46.110 21.084 15.274 1.00 46.28 85 SER A CA 1
ATOM 630 C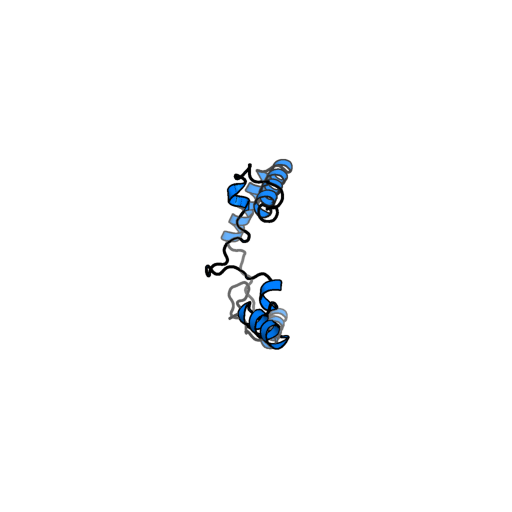 C . SER A 1 85 ? -46.979 20.605 14.109 1.00 46.28 85 SER A C 1
ATOM 632 O O . SER A 1 85 ? -46.617 20.696 12.935 1.00 46.28 85 SER A O 1
ATOM 634 N N . ALA A 1 86 ? -48.159 20.076 14.435 1.00 46.94 86 ALA A N 1
ATOM 635 C CA . ALA A 1 86 ? -49.073 19.431 13.489 1.00 46.94 86 ALA A CA 1
ATOM 636 C C . ALA A 1 86 ? -49.484 20.310 12.285 1.00 46.94 86 ALA A C 1
ATOM 638 O O . ALA A 1 86 ? -49.972 19.788 11.283 1.00 46.94 86 ALA A O 1
ATOM 639 N N . GLN A 1 87 ? -49.256 21.625 12.351 1.00 48.47 87 GLN A N 1
ATOM 640 C CA . GLN A 1 87 ? -49.479 22.563 11.250 1.00 48.47 87 GLN A CA 1
ATOM 641 C C . GLN A 1 87 ? -48.460 22.424 10.104 1.00 48.47 87 GLN A C 1
ATOM 643 O O . GLN A 1 87 ? -48.850 22.606 8.954 1.00 48.47 87 GLN A O 1
ATOM 648 N N . GLU A 1 88 ? -47.211 22.010 10.354 1.00 47.19 88 GLU A N 1
ATOM 649 C CA . GLU A 1 88 ? -46.220 21.769 9.283 1.00 47.19 88 GLU A CA 1
ATOM 650 C C . GLU A 1 88 ? -46.450 20.444 8.537 1.00 47.19 88 GLU A C 1
ATOM 652 O O . GLU A 1 88 ? -46.014 20.279 7.399 1.00 47.19 88 GLU A O 1
ATOM 657 N N . ARG A 1 89 ? -47.201 19.505 9.128 1.00 49.38 89 ARG A N 1
ATOM 658 C CA . ARG A 1 89 ? -47.543 18.213 8.503 1.00 49.38 89 ARG A CA 1
ATOM 659 C C . ARG A 1 89 ? -48.646 18.312 7.438 1.00 49.38 89 ARG A C 1
ATOM 661 O O . ARG A 1 89 ? -48.958 17.314 6.797 1.00 49.38 89 ARG A O 1
ATOM 668 N N . ARG A 1 90 ? -49.238 19.497 7.234 1.00 44.09 90 ARG A N 1
ATOM 669 C CA . ARG A 1 90 ? -50.273 19.775 6.215 1.00 44.09 90 ARG A CA 1
ATOM 670 C C . ARG A 1 90 ? -49.720 20.235 4.859 1.00 44.09 90 ARG A C 1
ATOM 672 O O . ARG A 1 90 ? -50.489 20.720 4.034 1.00 44.09 90 ARG A O 1
ATOM 679 N N . LEU A 1 91 ? -48.423 20.085 4.599 1.00 46.91 91 LEU A N 1
ATOM 680 C CA . LEU A 1 91 ? -47.854 20.343 3.275 1.00 46.91 91 LEU A CA 1
ATOM 681 C C . LEU A 1 91 ? -47.526 19.013 2.585 1.00 46.91 91 LEU A C 1
ATOM 683 O O . LEU A 1 91 ? -46.667 18.278 3.072 1.00 46.91 91 LEU A O 1
ATOM 687 N N . PRO A 1 92 ? -48.203 18.670 1.474 1.00 53.62 92 PRO A N 1
ATOM 688 C CA . PRO A 1 92 ? -48.160 17.311 0.953 1.00 53.62 92 PRO A CA 1
ATOM 689 C C . PRO A 1 92 ? -46.882 16.943 0.181 1.00 53.62 92 PRO A C 1
ATOM 691 O O . PRO A 1 92 ? -46.743 15.767 -0.121 1.00 53.62 92 PRO A O 1
ATOM 694 N N . TYR A 1 93 ? -45.932 17.851 -0.109 1.00 48.66 93 TYR A N 1
ATOM 695 C CA . TYR A 1 93 ? -44.626 17.470 -0.687 1.00 48.66 93 TYR A CA 1
ATOM 696 C C . TYR A 1 93 ? -43.479 18.450 -0.361 1.00 48.66 93 TYR A C 1
ATOM 698 O O . TYR A 1 93 ? -43.680 19.663 -0.439 1.00 48.66 93 TYR A O 1
ATOM 706 N N . PRO A 1 94 ? -42.255 17.949 -0.075 1.00 51.56 94 PRO A N 1
ATOM 707 C CA . PRO A 1 94 ? -41.052 18.771 0.008 1.00 51.56 94 PRO A CA 1
ATOM 708 C C . PRO A 1 94 ? -40.592 19.225 -1.388 1.00 51.56 94 PRO A C 1
ATOM 710 O O . PRO A 1 94 ? -40.733 18.512 -2.382 1.00 51.56 94 PRO A O 1
ATOM 713 N N . ALA A 1 95 ? -40.059 20.443 -1.432 1.00 51.97 95 ALA A N 1
ATOM 714 C CA . ALA A 1 95 ? -39.722 21.217 -2.620 1.00 51.97 95 ALA A CA 1
ATOM 715 C C . ALA A 1 95 ? -38.874 20.459 -3.659 1.00 51.97 95 ALA A C 1
ATOM 717 O O . ALA A 1 95 ? -37.737 20.068 -3.398 1.00 51.97 95 ALA A O 1
ATOM 718 N N . ASN A 1 96 ? -39.397 20.343 -4.881 1.00 47.34 96 ASN A N 1
ATOM 719 C CA . ASN A 1 96 ? -38.574 20.094 -6.063 1.00 47.34 96 ASN A CA 1
ATOM 720 C C . ASN A 1 96 ? -38.043 21.456 -6.525 1.00 47.34 96 ASN A C 1
ATOM 722 O O . ASN A 1 96 ? -38.816 22.412 -6.577 1.00 47.34 96 ASN A O 1
ATOM 726 N N . GLY A 1 97 ? -36.752 21.554 -6.853 1.00 52.00 97 GLY A N 1
ATOM 727 C CA . GLY A 1 97 ? -36.011 22.803 -7.114 1.00 52.00 97 GLY A CA 1
ATOM 728 C C . GLY A 1 97 ? -36.465 23.688 -8.290 1.00 52.00 97 GLY A C 1
ATOM 729 O O . GLY A 1 97 ? -35.685 24.510 -8.747 1.00 52.00 97 GLY A O 1
ATOM 730 N N . LEU A 1 98 ? -37.697 23.539 -8.774 1.00 55.81 98 LEU A N 1
ATOM 731 C CA . LEU A 1 98 ? -38.354 24.395 -9.767 1.00 55.81 98 LEU A CA 1
ATOM 732 C C . LEU A 1 98 ? -39.682 24.988 -9.254 1.00 55.81 98 LEU A C 1
ATOM 734 O O . LEU A 1 98 ? -40.406 25.612 -10.017 1.00 55.81 98 LEU A O 1
ATOM 738 N N . GLY A 1 99 ? -40.014 24.816 -7.967 1.00 53.38 99 GLY A N 1
ATOM 739 C CA . GLY A 1 99 ? -41.155 25.486 -7.326 1.00 53.38 99 GLY A CA 1
ATOM 740 C C . GLY A 1 99 ? -42.542 25.018 -7.780 1.00 53.38 99 GLY A C 1
ATOM 741 O O . GLY A 1 99 ? -43.543 25.501 -7.261 1.00 53.38 99 GLY A O 1
ATOM 742 N N . GLU A 1 100 ? -42.627 24.058 -8.699 1.00 50.91 100 GLU A N 1
ATOM 743 C CA . GLU A 1 100 ? -43.905 23.500 -9.126 1.00 50.91 100 GLU A CA 1
ATOM 744 C C . GLU A 1 100 ? -44.347 22.345 -8.214 1.00 50.91 100 GLU A C 1
ATOM 746 O O . GLU A 1 100 ? -43.539 21.464 -7.870 1.00 50.91 100 GLU A O 1
ATOM 751 N N . PRO A 1 101 ? -45.636 22.301 -7.824 1.00 58.34 101 PRO A N 1
ATOM 752 C CA . PRO A 1 101 ? -46.165 21.160 -7.099 1.00 58.34 101 PRO A CA 1
ATOM 753 C C . PRO A 1 101 ? -46.124 19.929 -8.012 1.00 58.34 101 PRO A C 1
ATOM 755 O O . PRO A 1 101 ? -46.647 19.945 -9.128 1.00 58.34 101 PRO A O 1
ATOM 758 N N . LYS A 1 102 ? -45.521 18.835 -7.529 1.00 51.97 102 LYS A N 1
ATOM 759 C CA . LYS A 1 102 ? -45.645 17.521 -8.175 1.00 51.97 102 LYS A CA 1
ATOM 760 C C . LYS A 1 102 ? -47.129 17.157 -8.189 1.00 51.97 102 LYS A C 1
ATOM 762 O O . LYS A 1 102 ? -47.701 16.868 -7.142 1.00 51.97 102 LYS A O 1
ATOM 767 N N . LYS A 1 103 ? -47.748 17.207 -9.369 1.00 55.22 103 LYS A N 1
ATOM 768 C CA . LYS A 1 103 ? -49.119 16.732 -9.573 1.00 55.22 103 LYS A CA 1
ATOM 769 C C . LYS A 1 103 ? -49.182 15.248 -9.219 1.00 55.22 103 LYS A C 1
ATOM 771 O O . LYS A 1 103 ? -48.284 14.489 -9.592 1.00 55.22 103 LYS A O 1
ATOM 776 N N . ALA A 1 104 ? -50.217 14.843 -8.490 1.00 55.53 104 ALA A N 1
ATOM 777 C CA . ALA A 1 104 ? -50.427 13.4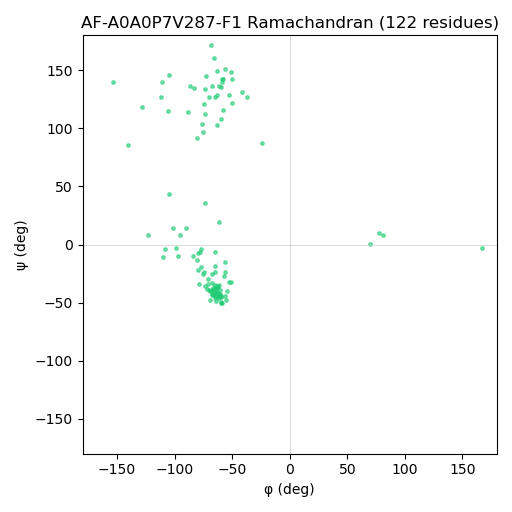35 -8.189 1.00 55.53 104 ALA A CA 1
ATOM 778 C C . ALA A 1 104 ? -50.669 12.663 -9.497 1.00 55.53 104 ALA A C 1
ATOM 780 O O . ALA A 1 104 ? -51.229 13.201 -10.450 1.00 55.53 104 ALA A O 1
ATOM 781 N N . PHE A 1 105 ? -50.268 11.391 -9.553 1.00 43.69 105 PHE A N 1
ATOM 782 C CA . PHE A 1 105 ? -50.470 10.522 -10.723 1.00 43.69 105 PHE A CA 1
ATOM 783 C C . PHE A 1 105 ? -51.952 10.412 -11.142 1.00 43.69 105 PHE A C 1
ATOM 785 O O . PHE A 1 105 ? -52.256 10.169 -12.303 1.00 43.69 105 PHE A O 1
ATOM 792 N N . GLU A 1 106 ? -52.890 10.658 -10.227 1.00 47.62 106 GLU A N 1
ATOM 793 C CA . GLU A 1 106 ? -54.322 10.718 -10.542 1.00 47.62 106 GLU A CA 1
ATOM 794 C C . GLU A 1 106 ? -54.744 11.999 -11.284 1.00 47.62 106 GLU A C 1
ATOM 796 O O . GLU A 1 106 ? -55.747 11.993 -11.999 1.00 47.62 106 GLU A O 1
ATOM 801 N N . ASP A 1 107 ? -53.983 13.089 -11.159 1.00 55.81 107 ASP A N 1
ATOM 802 C CA . ASP A 1 107 ? -54.279 14.375 -11.803 1.00 55.81 107 ASP A CA 1
ATOM 803 C C . ASP A 1 107 ? -53.846 14.421 -13.273 1.00 55.81 107 ASP A C 1
ATOM 805 O O . ASP A 1 107 ? -54.265 15.313 -14.009 1.00 55.81 107 ASP A O 1
ATOM 809 N N . THR A 1 108 ? -53.033 13.467 -13.736 1.00 54.38 108 THR A N 1
ATOM 810 C CA . THR A 1 108 ? -52.613 13.387 -15.146 1.00 54.38 108 THR A CA 1
ATOM 811 C C . THR A 1 108 ? -53.681 12.756 -16.042 1.00 54.38 108 THR A C 1
ATOM 813 O O . THR A 1 108 ? -53.702 13.029 -17.240 1.00 54.38 108 THR A O 1
ATOM 816 N N . PHE A 1 109 ? -54.605 11.973 -15.470 1.00 51.41 109 PHE A N 1
ATOM 817 C CA . PHE A 1 109 ? -55.670 11.272 -16.204 1.00 51.41 109 PHE A CA 1
ATOM 818 C C . PHE A 1 109 ? -57.083 11.819 -15.959 1.00 51.41 109 PHE A C 1
ATOM 820 O O . PHE A 1 109 ? -58.021 11.459 -16.677 1.00 51.41 109 PHE A O 1
ATOM 827 N N . ARG A 1 110 ? -57.283 12.709 -14.978 1.00 54.66 110 ARG A N 1
ATOM 828 C CA . ARG A 1 110 ? -58.584 13.357 -14.775 1.00 54.66 110 ARG A CA 1
ATOM 829 C C . ARG A 1 110 ? -58.776 14.443 -15.833 1.00 54.66 110 ARG A C 1
ATOM 831 O O . ARG A 1 110 ? -58.230 15.535 -15.717 1.00 54.66 110 ARG A O 1
ATOM 838 N N . LEU A 1 111 ? -59.602 14.138 -16.841 1.00 59.28 111 LEU A N 1
ATOM 839 C CA . LEU A 1 111 ? -60.203 15.124 -17.747 1.00 59.28 111 LEU A CA 1
ATOM 840 C C . LEU A 1 111 ? -60.547 16.393 -16.965 1.00 59.28 111 LEU A C 1
ATOM 842 O O . LEU A 1 111 ? -61.210 16.309 -15.921 1.00 59.28 111 LEU A O 1
ATOM 846 N N . SER A 1 112 ? -60.072 17.537 -17.464 1.00 63.75 112 SER A N 1
ATOM 847 C CA . SER A 1 112 ? -60.271 18.827 -16.812 1.00 63.75 112 SER A CA 1
ATOM 848 C C . SER A 1 112 ? -61.750 19.028 -16.481 1.00 63.75 112 SER A C 1
ATOM 850 O O . SER A 1 112 ? -62.644 18.537 -17.178 1.00 63.75 112 SER A O 1
ATOM 852 N N . THR A 1 113 ? -62.026 19.742 -15.392 1.00 62.25 113 THR A N 1
ATOM 853 C CA . THR A 1 113 ? -63.392 20.025 -14.922 1.00 62.25 113 THR A CA 1
ATOM 854 C C . THR A 1 113 ? -64.284 20.591 -16.032 1.00 62.25 113 THR A C 1
ATOM 856 O O . THR A 1 113 ? -65.462 20.247 -16.106 1.00 62.25 113 THR A O 1
ATOM 859 N N . ALA A 1 114 ? -63.704 21.357 -16.962 1.00 56.94 114 ALA A N 1
ATOM 860 C CA . ALA A 1 114 ? -64.371 21.861 -18.159 1.00 56.94 114 ALA A CA 1
ATOM 861 C C . ALA A 1 114 ? -64.839 20.749 -19.120 1.00 56.94 114 ALA A C 1
ATOM 863 O O . ALA A 1 114 ? -65.954 20.817 -19.636 1.00 56.94 114 ALA A O 1
ATOM 864 N N . VAL A 1 115 ? -64.037 19.699 -19.336 1.00 62.03 115 VAL A N 1
ATOM 865 C CA . VAL A 1 115 ? -64.416 18.580 -20.215 1.00 62.03 115 VAL A CA 1
ATOM 866 C C . VAL A 1 115 ? -65.469 17.692 -19.554 1.00 62.03 115 VAL A C 1
ATOM 868 O O . VAL A 1 115 ? -66.396 17.250 -20.229 1.00 62.03 115 VAL A O 1
ATOM 871 N N . LYS A 1 116 ? -65.410 17.496 -18.230 1.00 63.38 116 LYS A N 1
ATOM 872 C CA . LYS A 1 116 ? -66.479 16.800 -17.490 1.00 63.38 116 LYS A CA 1
ATOM 873 C C . LYS A 1 116 ? -67.818 17.538 -17.594 1.00 63.38 116 LYS A C 1
ATOM 875 O O . LYS A 1 116 ? -68.815 16.917 -17.947 1.00 63.38 116 LYS A O 1
ATOM 880 N N . ALA A 1 117 ? -67.820 18.859 -17.402 1.00 64.81 117 ALA A N 1
ATOM 881 C CA . ALA A 1 117 ? -69.020 19.685 -17.548 1.00 64.81 117 ALA A CA 1
ATOM 882 C C . ALA A 1 117 ? -69.580 19.677 -18.987 1.00 64.81 117 ALA A C 1
ATOM 884 O O . ALA A 1 117 ? -70.796 19.690 -19.185 1.00 64.81 117 ALA A O 1
ATOM 885 N N . ALA A 1 118 ? -68.710 19.622 -20.000 1.00 65.00 118 ALA A N 1
ATOM 886 C CA . ALA A 1 118 ? -69.118 19.527 -21.402 1.00 65.00 118 ALA A CA 1
ATOM 887 C C . ALA A 1 118 ? -69.726 18.157 -21.757 1.00 65.00 118 ALA A C 1
ATOM 889 O O . ALA A 1 118 ? -70.712 18.098 -22.490 1.00 65.00 118 ALA A O 1
ATOM 890 N N . VAL A 1 119 ? -69.179 17.059 -21.220 1.00 67.88 119 VAL A N 1
ATOM 891 C CA . VAL A 1 119 ? -69.732 15.703 -21.399 1.00 67.88 119 VAL A CA 1
ATOM 892 C C . VAL A 1 119 ? -71.091 15.566 -20.710 1.00 67.88 119 VAL A C 1
ATOM 894 O O . VAL A 1 119 ? -71.995 14.940 -21.257 1.00 67.88 119 VAL A O 1
ATOM 897 N N . GLU A 1 120 ? -71.266 16.184 -19.543 1.00 69.19 120 GLU A N 1
ATOM 898 C CA . GLU A 1 120 ? -72.520 16.147 -18.787 1.00 69.19 120 GLU A CA 1
ATOM 899 C C . GLU A 1 120 ? -73.631 16.979 -19.452 1.00 69.19 120 GLU A C 1
ATOM 901 O O . GLU A 1 120 ? -74.766 16.518 -19.553 1.00 69.19 120 GLU A O 1
ATOM 906 N N . LYS A 1 121 ? -73.298 18.143 -20.033 1.00 65.75 121 LYS A N 1
ATOM 907 C CA . LYS A 1 121 ? -74.234 18.938 -20.853 1.00 65.75 121 LYS A CA 1
ATOM 908 C C . LYS A 1 121 ? -74.681 18.249 -22.142 1.00 65.75 121 LYS A C 1
ATOM 910 O O . LYS A 1 121 ? -75.728 18.603 -22.660 1.00 65.75 121 LYS A O 1
ATOM 915 N N . ARG A 1 122 ? -73.905 17.294 -22.662 1.00 61.97 122 ARG A N 1
ATOM 916 C CA . ARG A 1 122 ? -74.249 16.516 -23.866 1.00 61.97 122 ARG A CA 1
ATOM 917 C C . ARG A 1 122 ? -75.157 15.314 -23.581 1.00 61.97 122 ARG A C 1
ATOM 919 O O . ARG A 1 122 ? -75.591 14.664 -24.525 1.00 61.97 122 ARG A O 1
ATOM 926 N N . LYS A 1 123 ? -75.377 14.982 -22.302 1.00 60.34 123 LYS A N 1
ATOM 927 C CA . LYS A 1 123 ? -76.236 13.874 -21.8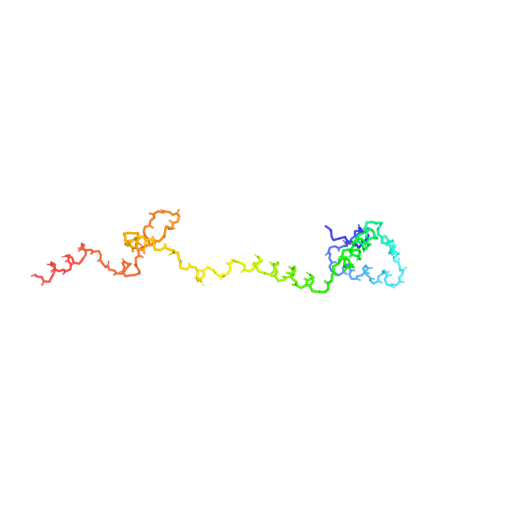47 1.00 60.34 123 LYS A CA 1
ATOM 928 C C . LYS A 1 123 ? -77.644 14.317 -21.416 1.00 60.34 123 LYS A C 1
ATOM 930 O O . LYS A 1 123 ? -78.442 13.457 -21.055 1.00 60.34 123 LYS A O 1
ATOM 935 N N . LYS A 1 124 ? -77.933 15.620 -21.438 1.00 48.78 124 LYS A N 1
ATOM 936 C CA . LYS A 1 124 ? -79.286 16.194 -21.376 1.00 48.78 124 LYS A CA 1
ATOM 937 C C . LYS A 1 124 ? -79.697 16.634 -22.771 1.00 48.78 124 LYS A C 1
ATOM 939 O O . LYS A 1 124 ? -80.910 16.558 -23.043 1.00 48.78 124 LYS A O 1
#

Mean predicted aligned error: 19.37 Å

Radius of gyration: 34.31 Å; Cα contacts (8 Å, |Δi|>4): 34; chains: 1; bounding box: 98×37×50 Å

Secondary structure (DSSP, 8-state):
--B-TTS-B--SSHHHHHHHHHHHHTTSS----PPPPHHHHHHHHHHHHHHHHS-HHHHHHHHHHHHHHHTTTS--SS---S---TTGGG--SPPPTT------TTTTTS--HHHHHHHHHT--

Sequence (124 aa):
MPKGPNGERRPADANACAVMVARIATGEVEEKISKPSAKRKSALEGAKARSLALTSERKSEIARKAAKARWKGDDMSLTQPAEKSAQERRLPYPANGLGEPKKAFEDTFRLSTAVKAAVEKRKK

pLDDT: mean 72.26, std 17.0, range [43.69, 95.06]

Solvent-accessible surface area (backbone atoms only — not comparable to full-atom values): 8098 Å² total; per-residue (Å²): 127,52,59,44,99,79,66,45,86,43,64,79,49,69,68,59,36,51,53,52,52,50,34,40,74,71,60,79,39,88,79,77,82,70,74,82,50,73,69,55,55,55,50,50,53,53,49,51,54,57,56,69,76,43,54,74,67,58,50,51,52,52,49,53,53,50,48,53,64,70,58,63,77,79,61,90,75,77,80,76,73,76,85,71,57,78,77,71,74,75,60,95,71,83,86,52,102,78,80,60,80,83,72,54,84,69,64,79,72,54,70,52,72,69,55,51,54,52,55,54,63,71,73,110

Foldseek 3Di:
DDADPVRHDADPDPVSNVVVVVCCVVVVDPDPPDDPDPVVVVVVVVVVVVVVVDDPVRVVVVVVVVVCVVPVPPPPPDPPDPDDDPVVVPPPDDDDVVRDDDDDPVVVPPDPPVVVVVVVVVVD